Protein AF-A0A4R1GPQ9-F1 (afdb_monomer_lite)

Foldseek 3Di:
DDDPPPPPPPDDDPVNVVVVVLVVQVVCVVPPPDLADDDDPLVSVLVVLLVVCLVPVLPLSSLSSNLNSCLVVLPLLSNLQSLLSNLVNCLLPPLVVSVVSLVSCVVSYDPVSSVQSNVCNVPSPSVSSVVDDNPNNNCVVVPPDPPPDPD

Sequence (151 aa):
MTLPLTVQSSGVDASHQYQIVRQLELFRIQEDPHLIYRGQEHLIVLRYLQRRVAARPIQLRNHIRRVYLAIQSREVAHLTGALVDLMLILKGKGCYLVERMLDQSRPMLKPEHHQLMKKVCDTGQTDRLRAIPVGESVLSNGGMPSVARMQ

pLDDT: mean 84.83, std 16.96, range [33.72, 97.5]

Secondary structure (DSSP, 8-state):
-------------HHHHHHHHHHHHHHHHHH---SS--SS-HHHHHHHHHHHHHH-TT-HHHHHHHHHHHHHTT-HHHHHHHHHHHHHHHTT--HHHHHHHHHHHTTTS-HHHHHHHHHHHHH--GGGGGGS--TT-HHHHH---------

Radius of gyration: 1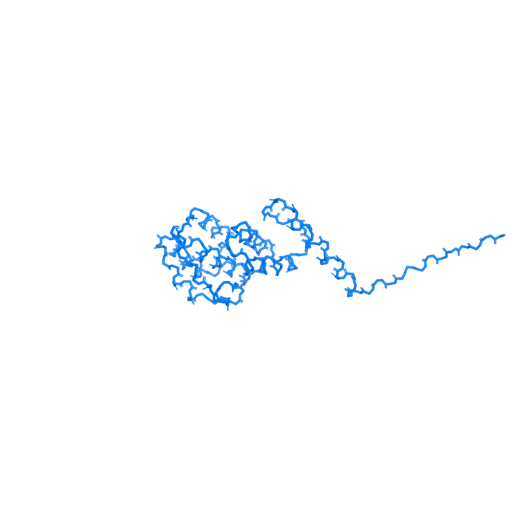9.9 Å; chains: 1; bounding box: 62×29×69 Å

Organism: NCBI:txid1476959

Structure (mmCIF, N/CA/C/O backbone):
data_AF-A0A4R1GPQ9-F1
#
_entry.id   AF-A0A4R1GPQ9-F1
#
loop_
_atom_site.group_PDB
_atom_site.id
_atom_site.type_symbol
_atom_site.label_atom_id
_atom_site.label_alt_id
_atom_site.label_comp_id
_atom_site.label_asym_id
_atom_site.label_entity_id
_atom_site.label_seq_id
_atom_site.pdbx_PDB_ins_code
_atom_site.Cartn_x
_atom_site.Cartn_y
_atom_site.Cartn_z
_atom_site.occupancy
_atom_site.B_iso_or_equiv
_atom_site.auth_seq_id
_atom_site.auth_comp_id
_atom_site.auth_asym_id
_atom_site.auth_atom_id
_atom_site.pdbx_PDB_model_num
ATOM 1 N N . MET A 1 1 ? 35.692 -15.154 -53.163 1.00 45.41 1 MET A N 1
ATOM 2 C CA . MET A 1 1 ? 36.184 -14.433 -51.972 1.00 45.41 1 MET A CA 1
ATOM 3 C C . MET A 1 1 ? 34.975 -13.761 -51.341 1.00 45.41 1 MET A C 1
ATOM 5 O O . MET A 1 1 ? 34.461 -12.797 -51.890 1.00 45.41 1 MET A O 1
ATOM 9 N N . THR A 1 2 ? 34.400 -14.391 -50.322 1.00 40.78 2 THR A N 1
ATOM 10 C CA . THR A 1 2 ? 33.112 -14.025 -49.718 1.00 40.78 2 THR A CA 1
ATOM 11 C C . THR A 1 2 ? 33.319 -12.884 -48.722 1.00 40.78 2 THR A C 1
ATOM 13 O O . THR A 1 2 ? 34.197 -12.964 -47.866 1.00 40.78 2 THR A O 1
ATOM 16 N N . LEU A 1 3 ? 32.538 -11.814 -48.882 1.00 43.66 3 LEU A N 1
ATOM 17 C CA . LEU A 1 3 ? 32.536 -10.608 -48.049 1.00 43.66 3 LEU A CA 1
ATOM 18 C C . LEU A 1 3 ? 32.261 -10.940 -46.572 1.00 43.66 3 LEU A C 1
ATOM 20 O O . LEU A 1 3 ? 31.348 -11.727 -46.304 1.00 43.66 3 LEU A O 1
ATOM 24 N N . PRO A 1 4 ? 32.943 -10.304 -45.604 1.00 44.38 4 PRO A N 1
ATOM 25 C CA . PRO A 1 4 ? 32.460 -10.306 -44.237 1.00 44.38 4 PRO A CA 1
ATOM 26 C C . PRO A 1 4 ? 31.271 -9.342 -44.146 1.00 44.38 4 PRO A C 1
ATOM 28 O O . PRO A 1 4 ? 31.401 -8.134 -44.342 1.00 44.38 4 PRO A O 1
ATOM 31 N N . LEU A 1 5 ? 30.092 -9.895 -43.861 1.00 40.94 5 LEU A N 1
ATOM 32 C CA . LEU A 1 5 ? 28.937 -9.136 -43.395 1.00 40.94 5 LEU A CA 1
ATOM 33 C C . LEU A 1 5 ? 29.279 -8.579 -42.013 1.00 40.94 5 LEU A C 1
ATOM 35 O O . LEU A 1 5 ? 29.149 -9.261 -40.997 1.00 40.94 5 LEU A O 1
ATOM 39 N 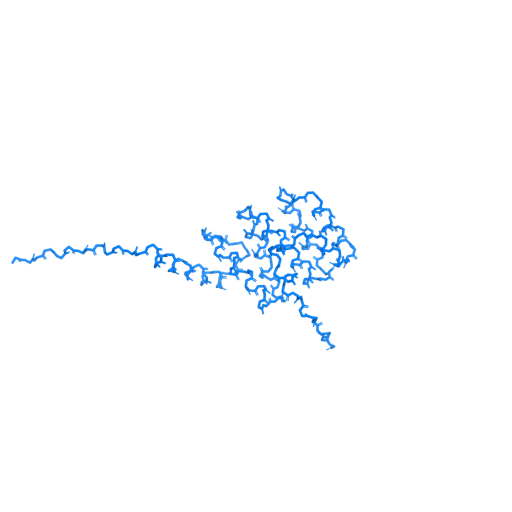N . THR A 1 6 ? 29.738 -7.334 -41.978 1.00 44.03 6 THR A N 1
ATOM 40 C CA . THR A 1 6 ? 29.775 -6.542 -40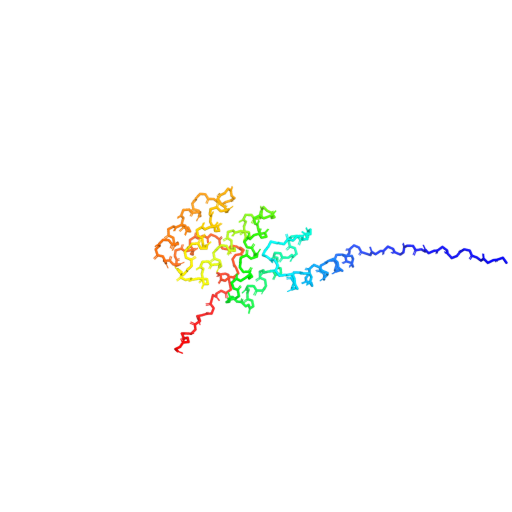.754 1.00 44.03 6 THR A CA 1
ATOM 41 C C . THR A 1 6 ? 28.329 -6.356 -40.310 1.00 44.03 6 THR A C 1
ATOM 43 O O . THR A 1 6 ? 27.597 -5.548 -40.881 1.00 44.03 6 THR A O 1
ATOM 46 N N . VAL A 1 7 ? 27.893 -7.136 -39.320 1.00 50.59 7 VAL A N 1
ATOM 47 C CA . VAL A 1 7 ? 26.638 -6.873 -38.615 1.00 50.59 7 VAL A CA 1
ATOM 48 C C . VAL A 1 7 ? 26.825 -5.532 -37.919 1.00 50.59 7 VAL A C 1
ATOM 50 O O . VAL A 1 7 ? 27.452 -5.439 -36.866 1.00 50.59 7 VAL A O 1
ATOM 53 N N . GLN A 1 8 ? 26.340 -4.471 -38.561 1.00 41.69 8 GLN A N 1
ATOM 54 C CA . GLN A 1 8 ? 26.177 -3.177 -37.927 1.00 41.69 8 GLN A CA 1
ATOM 55 C C . GLN A 1 8 ? 25.230 -3.398 -36.751 1.00 41.69 8 GLN A C 1
ATOM 57 O O . GLN A 1 8 ? 24.048 -3.683 -36.936 1.00 41.69 8 GLN A O 1
ATOM 62 N N . SER A 1 9 ? 25.771 -3.317 -35.538 1.00 48.66 9 SER A N 1
ATOM 63 C CA . SER A 1 9 ? 24.994 -3.212 -34.314 1.00 48.66 9 SER A CA 1
ATOM 64 C C . SER A 1 9 ? 24.197 -1.911 -34.390 1.00 48.66 9 SER A C 1
ATOM 66 O O . SER A 1 9 ? 24.675 -0.844 -34.003 1.00 48.66 9 SER A O 1
ATOM 68 N N . SER A 1 10 ? 23.007 -1.988 -34.979 1.00 55.59 10 SER A N 1
ATOM 69 C CA . SER A 1 10 ? 22.044 -0.902 -35.034 1.00 55.59 10 SER A CA 1
ATOM 70 C C . SER A 1 10 ? 21.731 -0.480 -33.604 1.00 55.59 10 SER A C 1
ATOM 72 O O . SER A 1 10 ? 21.214 -1.281 -32.822 1.00 55.59 10 SER A O 1
ATOM 74 N N . GLY A 1 11 ? 22.092 0.757 -33.264 1.00 56.47 11 GLY A N 1
ATOM 75 C CA . GLY A 1 11 ? 21.804 1.359 -31.972 1.00 56.47 11 GLY A CA 1
ATOM 76 C C . GLY A 1 11 ? 20.311 1.278 -31.689 1.00 56.47 11 GLY A C 1
ATOM 77 O O . GLY A 1 11 ? 19.505 1.924 -32.355 1.00 56.47 11 GLY A O 1
ATOM 78 N N . VAL A 1 12 ? 19.942 0.454 -30.713 1.00 58.38 12 VAL A N 1
ATOM 79 C CA . VAL A 1 12 ? 18.597 0.475 -30.154 1.00 58.38 12 VAL A CA 1
ATOM 80 C C . VAL A 1 12 ? 18.443 1.831 -29.471 1.00 58.38 12 VAL A C 1
ATOM 82 O O . VAL A 1 12 ? 19.176 2.136 -28.532 1.00 58.38 12 VAL A O 1
ATOM 85 N N . ASP A 1 13 ? 17.526 2.658 -29.976 1.00 80.12 13 ASP A N 1
ATOM 86 C CA . ASP A 1 13 ? 17.132 3.917 -29.340 1.00 80.12 13 ASP A CA 1
ATOM 87 C C . ASP A 1 13 ? 16.799 3.652 -27.860 1.00 80.12 13 ASP A C 1
ATOM 89 O O . ASP A 1 13 ? 16.067 2.711 -27.537 1.00 80.12 13 ASP A O 1
ATOM 93 N N . ALA A 1 14 ? 17.340 4.464 -26.949 1.00 79.94 14 ALA A N 1
ATOM 94 C CA . ALA A 1 14 ? 17.137 4.328 -25.507 1.00 79.94 14 ALA A CA 1
ATOM 95 C C . ALA A 1 14 ? 15.643 4.296 -25.134 1.00 79.94 14 ALA A C 1
ATOM 97 O O . ALA A 1 14 ? 15.249 3.586 -24.206 1.00 79.94 14 ALA A O 1
ATOM 98 N N . SER A 1 15 ? 14.801 5.003 -25.897 1.00 83.75 15 SER A N 1
ATOM 99 C CA . SER A 1 15 ? 13.343 4.954 -25.752 1.00 83.75 15 SER A CA 1
ATOM 100 C C . SER A 1 15 ? 12.780 3.564 -26.067 1.00 83.75 15 SER A C 1
ATOM 102 O O . SER A 1 15 ? 11.980 3.016 -25.304 1.00 83.75 15 SER A O 1
ATOM 104 N N . HIS A 1 16 ? 13.241 2.948 -27.155 1.00 86.88 16 HIS A N 1
ATOM 105 C CA . HIS A 1 16 ? 12.816 1.612 -27.559 1.00 86.88 16 HIS A CA 1
ATOM 106 C C . HIS A 1 16 ? 13.304 0.545 -26.568 1.00 86.88 16 HIS A C 1
ATOM 108 O O . HIS A 1 16 ? 12.526 -0.314 -26.148 1.00 86.88 16 HIS A O 1
ATOM 114 N N . GLN A 1 17 ? 14.549 0.660 -26.096 1.00 86.44 17 GLN A N 1
ATOM 115 C CA . GLN A 1 17 ? 15.087 -0.225 -25.062 1.00 86.44 17 GLN A CA 1
ATOM 116 C C . GLN A 1 17 ? 14.280 -0.126 -23.757 1.00 86.44 17 GLN A C 1
ATOM 118 O O . GLN A 1 17 ? 13.928 -1.149 -23.167 1.00 86.44 17 GLN A O 1
ATOM 123 N N . TYR A 1 18 ? 13.922 1.091 -23.330 1.00 86.12 18 TYR A N 1
ATOM 124 C CA . TYR A 1 18 ? 13.071 1.309 -22.158 1.00 86.12 18 TYR A CA 1
ATOM 125 C C . TYR A 1 18 ? 11.693 0.653 -22.314 1.00 86.12 18 TYR A C 1
ATOM 127 O O . TYR A 1 18 ? 11.191 0.031 -21.376 1.00 86.12 18 TYR A O 1
ATOM 135 N N . GLN A 1 19 ? 11.073 0.757 -23.494 1.00 88.50 19 GLN A N 1
ATOM 136 C CA . GLN A 1 19 ? 9.770 0.142 -23.760 1.00 88.50 19 GLN A CA 1
ATOM 137 C C . GLN A 1 19 ? 9.819 -1.385 -23.666 1.00 88.50 19 GLN A C 1
ATOM 139 O O . GLN A 1 19 ? 8.934 -1.973 -23.038 1.00 88.50 19 GLN A O 1
ATOM 144 N N . ILE A 1 20 ? 10.857 -2.011 -24.228 1.00 88.88 20 ILE A N 1
ATOM 145 C CA . ILE A 1 20 ? 11.063 -3.464 -24.162 1.00 88.88 20 ILE A CA 1
ATOM 146 C C . ILE A 1 20 ? 11.236 -3.905 -22.706 1.00 88.88 20 ILE A C 1
ATOM 148 O O . ILE A 1 20 ? 10.500 -4.771 -22.230 1.00 88.88 20 ILE A O 1
ATOM 152 N N . VAL A 1 21 ? 12.153 -3.267 -21.971 1.00 88.50 21 VAL A N 1
ATOM 153 C CA . VAL A 1 21 ? 12.405 -3.570 -20.553 1.00 88.50 21 VAL A CA 1
ATOM 154 C C . VAL A 1 21 ? 11.124 -3.419 -19.735 1.00 88.50 21 VAL A C 1
ATOM 156 O O . VAL A 1 21 ? 10.746 -4.321 -18.985 1.00 88.50 21 VAL A O 1
ATOM 159 N N . ARG A 1 22 ? 10.392 -2.319 -19.944 1.00 89.56 22 ARG A N 1
ATOM 160 C CA . ARG A 1 22 ? 9.100 -2.086 -19.302 1.00 89.56 22 ARG A CA 1
ATOM 161 C C . ARG A 1 22 ? 8.134 -3.235 -19.574 1.00 89.56 22 ARG A C 1
ATOM 163 O O . ARG A 1 22 ? 7.547 -3.746 -18.630 1.00 89.56 22 ARG A O 1
ATOM 170 N N . GLN A 1 23 ? 7.929 -3.628 -20.830 1.00 90.94 23 GLN A N 1
ATOM 171 C CA . GLN A 1 23 ? 6.991 -4.701 -21.177 1.00 90.94 23 GLN A CA 1
ATOM 172 C C . GLN A 1 23 ? 7.370 -6.030 -20.520 1.00 90.94 23 GLN A C 1
ATOM 174 O O . GLN A 1 23 ? 6.510 -6.660 -19.904 1.00 90.94 23 GLN A O 1
ATOM 179 N N . LEU A 1 24 ? 8.646 -6.419 -20.586 1.00 89.94 24 LEU A N 1
ATOM 180 C CA . LEU A 1 24 ? 9.139 -7.660 -19.986 1.00 89.94 24 LEU A CA 1
ATOM 181 C C . LEU A 1 24 ? 8.880 -7.710 -18.476 1.00 89.94 24 LEU A C 1
ATOM 183 O O . LEU A 1 24 ? 8.410 -8.724 -17.960 1.00 89.94 24 LEU A O 1
ATOM 187 N N . GLU A 1 25 ? 9.107 -6.606 -17.767 1.00 89.94 25 GLU A N 1
ATOM 188 C CA . GLU A 1 25 ? 8.868 -6.551 -16.323 1.00 89.94 25 GLU A CA 1
ATOM 189 C C . GLU A 1 25 ? 7.382 -6.579 -15.959 1.00 89.94 25 GLU A C 1
ATOM 191 O O . GLU A 1 25 ? 6.998 -7.179 -14.950 1.00 89.94 25 GLU A O 1
ATOM 196 N N . LEU A 1 26 ? 6.521 -6.009 -16.808 1.00 90.19 26 LEU A N 1
ATOM 197 C CA . LEU A 1 26 ? 5.071 -6.112 -16.641 1.00 90.19 26 LEU A CA 1
ATOM 198 C C . LEU A 1 26 ? 4.560 -7.545 -16.830 1.00 90.19 26 LEU A C 1
ATOM 200 O O . LEU A 1 26 ? 3.688 -7.968 -16.069 1.00 90.19 26 LEU A O 1
ATOM 204 N N . PHE A 1 27 ? 5.099 -8.295 -17.792 1.00 88.94 27 PHE A N 1
ATOM 205 C CA . PHE A 1 27 ? 4.768 -9.713 -17.950 1.00 88.94 27 PHE A CA 1
ATOM 206 C C . PHE A 1 27 ? 5.271 -10.532 -16.761 1.00 88.94 27 PHE A C 1
ATOM 208 O O . PHE A 1 27 ? 4.496 -11.257 -16.134 1.00 88.94 27 PHE A O 1
ATOM 215 N N . ARG A 1 28 ? 6.531 -10.323 -16.359 1.00 87.94 28 ARG A N 1
ATOM 216 C CA . ARG A 1 28 ? 7.133 -11.014 -15.213 1.00 87.94 28 ARG A CA 1
ATOM 217 C C . ARG A 1 28 ? 6.287 -10.857 -13.953 1.00 87.94 28 ARG A C 1
ATOM 219 O O . ARG A 1 28 ? 5.974 -11.849 -13.305 1.00 87.94 28 ARG A O 1
ATOM 226 N N . ILE A 1 29 ? 5.882 -9.635 -13.593 1.00 90.06 29 ILE A N 1
ATOM 227 C CA . ILE A 1 29 ? 5.098 -9.418 -12.366 1.00 90.06 29 ILE A CA 1
ATOM 228 C C . ILE A 1 29 ? 3.678 -10.003 -12.455 1.00 90.06 29 ILE A C 1
ATOM 230 O O . ILE A 1 29 ? 3.099 -10.364 -11.425 1.00 90.06 29 ILE A O 1
ATOM 234 N N . GLN A 1 30 ? 3.092 -10.090 -13.653 1.00 87.50 30 GLN A N 1
ATOM 235 C CA . GLN A 1 30 ? 1.769 -10.689 -13.845 1.00 87.50 30 GLN A CA 1
ATOM 236 C C . GLN A 1 30 ? 1.770 -12.180 -13.520 1.00 87.50 30 GLN A C 1
ATOM 238 O O . GLN A 1 30 ? 0.869 -12.640 -12.818 1.00 87.50 30 GLN A O 1
ATOM 243 N N . GLU A 1 31 ? 2.787 -12.894 -13.990 1.00 86.88 31 GLU A N 1
ATOM 244 C CA . GLU A 1 31 ? 2.902 -14.346 -13.840 1.00 86.88 31 GLU A CA 1
ATOM 245 C C . GLU A 1 31 ? 3.584 -14.757 -12.535 1.00 86.88 31 GLU A C 1
ATOM 247 O O . GLU A 1 31 ? 3.286 -15.816 -11.986 1.00 86.88 31 GLU A O 1
ATOM 252 N N . ASP A 1 32 ? 4.469 -13.914 -11.999 1.00 87.69 32 ASP A N 1
ATOM 253 C CA . ASP A 1 32 ? 5.225 -14.217 -10.789 1.00 87.69 32 ASP A CA 1
ATOM 254 C C . ASP A 1 32 ? 4.268 -14.504 -9.620 1.00 87.69 32 ASP A C 1
ATOM 256 O O . ASP A 1 32 ? 3.478 -13.615 -9.291 1.00 87.69 32 ASP A O 1
ATOM 260 N N . PRO A 1 33 ? 4.317 -15.688 -8.974 1.00 87.56 33 PRO A N 1
ATOM 261 C CA . PRO A 1 33 ? 3.469 -16.047 -7.837 1.00 87.56 33 PRO A CA 1
ATOM 262 C C . PRO A 1 33 ? 3.938 -15.422 -6.512 1.00 87.56 33 PRO A C 1
ATOM 264 O O . PRO A 1 33 ? 3.169 -15.362 -5.549 1.00 87.56 33 PRO A O 1
ATOM 267 N N . HIS A 1 34 ? 5.160 -14.892 -6.446 1.00 91.62 34 HIS A N 1
ATOM 268 C CA . HIS A 1 34 ? 5.746 -14.395 -5.206 1.00 91.62 34 HIS A CA 1
ATOM 269 C C . HIS A 1 34 ? 5.173 -13.031 -4.792 1.00 91.62 34 HIS A C 1
ATOM 271 O O . HIS A 1 34 ? 4.673 -12.245 -5.603 1.00 91.62 34 HIS A O 1
ATOM 277 N N . LEU A 1 35 ? 5.223 -12.748 -3.487 1.00 90.44 35 LEU A N 1
ATOM 278 C CA . LEU A 1 35 ? 4.850 -11.441 -2.934 1.00 90.44 35 LEU A CA 1
ATOM 279 C C . LEU A 1 35 ? 5.978 -10.411 -3.052 1.00 90.44 35 LEU A C 1
ATOM 281 O O . LEU A 1 35 ? 5.706 -9.220 -3.176 1.00 90.44 35 LEU A O 1
ATOM 285 N N . ILE A 1 36 ? 7.225 -10.872 -3.010 1.00 92.19 36 ILE A N 1
ATOM 286 C CA . ILE A 1 36 ? 8.415 -10.026 -3.074 1.00 92.19 36 ILE A CA 1
ATOM 287 C C . ILE A 1 36 ? 8.917 -10.046 -4.511 1.00 92.19 36 ILE A C 1
ATOM 289 O O . ILE A 1 36 ? 9.236 -11.109 -5.045 1.00 92.19 36 ILE A O 1
ATOM 293 N N . TYR A 1 37 ? 8.965 -8.871 -5.126 1.00 91.88 37 TYR A N 1
ATOM 294 C CA . TYR A 1 37 ? 9.452 -8.707 -6.486 1.00 91.88 37 TYR A CA 1
ATOM 295 C C . TYR A 1 37 ? 10.977 -8.859 -6.536 1.00 91.88 37 TYR A C 1
ATOM 297 O O . TYR A 1 37 ? 11.699 -8.300 -5.716 1.00 91.88 37 TYR A O 1
ATOM 305 N N . ARG A 1 38 ? 11.465 -9.622 -7.516 1.00 89.00 38 ARG A N 1
ATOM 306 C CA . ARG A 1 38 ? 12.890 -9.972 -7.661 1.00 89.00 38 ARG A CA 1
ATOM 307 C C . ARG A 1 38 ? 13.552 -9.375 -8.909 1.00 89.00 38 ARG A C 1
ATOM 309 O O . ARG A 1 38 ? 14.686 -9.729 -9.214 1.00 89.00 38 ARG A O 1
ATOM 316 N N . GLY A 1 39 ? 12.836 -8.543 -9.666 1.00 88.25 39 GLY A N 1
ATOM 317 C CA . GLY A 1 39 ? 13.406 -7.825 -10.808 1.00 88.25 39 GLY A CA 1
ATOM 318 C C . GLY A 1 39 ? 14.041 -6.499 -10.387 1.00 88.25 39 GLY A C 1
ATOM 319 O O . GLY A 1 39 ? 14.009 -6.135 -9.215 1.00 88.25 39 GLY A O 1
ATOM 320 N N . GLN A 1 40 ? 14.626 -5.790 -11.351 1.00 87.94 40 GLN A N 1
ATOM 321 C CA . GLN A 1 40 ? 15.414 -4.576 -11.098 1.00 87.94 40 GLN A CA 1
ATOM 322 C C . GLN A 1 40 ? 14.595 -3.285 -11.252 1.00 87.94 40 GLN A C 1
ATOM 324 O O . GLN A 1 40 ? 14.907 -2.260 -10.652 1.00 87.94 40 GLN A O 1
ATOM 329 N N . GLU A 1 41 ? 13.498 -3.330 -12.008 1.00 91.62 41 GLU A N 1
ATOM 330 C CA . GLU A 1 41 ? 12.751 -2.135 -12.412 1.00 91.62 41 GLU A CA 1
ATOM 331 C C . GLU A 1 41 ? 11.648 -1.775 -11.415 1.00 91.62 41 GLU A C 1
ATOM 333 O O . GLU A 1 41 ? 10.451 -1.753 -11.728 1.00 91.62 41 GLU A O 1
ATOM 338 N N . HIS A 1 42 ? 12.040 -1.501 -10.170 1.00 91.81 42 HIS A N 1
ATOM 339 C CA . HIS A 1 42 ? 11.078 -1.367 -9.083 1.00 91.81 42 HIS A CA 1
ATOM 340 C C . HIS A 1 42 ? 10.029 -0.267 -9.321 1.00 91.81 42 HIS A C 1
ATOM 342 O O . HIS A 1 42 ? 8.844 -0.494 -9.088 1.00 91.81 42 HIS A O 1
ATOM 348 N N . LEU A 1 43 ? 10.422 0.910 -9.827 1.00 89.19 43 LEU A N 1
ATOM 349 C CA . LEU A 1 43 ? 9.496 2.030 -10.050 1.00 89.19 43 LEU A CA 1
ATOM 350 C C . LEU A 1 43 ? 8.466 1.738 -11.149 1.00 89.19 43 LEU A C 1
ATOM 352 O O . LEU A 1 43 ? 7.298 2.120 -11.024 1.00 89.19 43 LEU A O 1
ATOM 356 N N . ILE A 1 44 ? 8.871 1.036 -12.212 1.00 91.62 44 ILE A N 1
ATOM 357 C CA . ILE A 1 44 ? 7.960 0.602 -13.279 1.00 91.62 44 ILE A CA 1
ATOM 358 C C . ILE A 1 44 ? 6.887 -0.310 -12.685 1.00 91.62 44 ILE A C 1
ATOM 360 O O . ILE A 1 44 ? 5.686 -0.098 -12.894 1.00 91.62 44 ILE A O 1
ATOM 364 N N . VAL A 1 45 ? 7.321 -1.292 -11.895 1.00 94.56 45 VAL A N 1
ATOM 365 C CA . VAL A 1 45 ? 6.433 -2.276 -11.278 1.00 94.56 45 VAL A CA 1
ATOM 366 C C . VAL A 1 45 ? 5.564 -1.648 -10.186 1.00 94.56 45 VAL A C 1
ATOM 368 O O . VAL A 1 45 ? 4.383 -1.978 -10.081 1.00 94.56 45 VAL A O 1
ATOM 371 N N . LEU A 1 46 ? 6.075 -0.675 -9.434 1.00 93.31 46 LEU A N 1
ATOM 372 C CA . LEU A 1 46 ? 5.326 0.044 -8.405 1.00 93.31 46 LEU A CA 1
ATOM 373 C C . LEU A 1 46 ? 4.161 0.832 -9.013 1.00 93.31 46 LEU A C 1
ATOM 375 O O . LEU A 1 46 ? 3.016 0.688 -8.573 1.00 93.31 46 LEU A O 1
ATOM 379 N N . ARG A 1 47 ? 4.420 1.567 -10.102 1.00 91.44 47 ARG A N 1
ATOM 380 C CA . ARG A 1 47 ? 3.382 2.272 -10.873 1.00 91.44 47 ARG A CA 1
ATOM 381 C C . ARG A 1 47 ? 2.399 1.315 -11.536 1.00 91.44 47 ARG A C 1
ATOM 383 O O . ARG A 1 47 ? 1.231 1.652 -11.741 1.00 91.44 47 ARG A O 1
ATOM 390 N N . TYR A 1 48 ? 2.843 0.126 -11.926 1.00 93.56 48 TYR A N 1
ATOM 391 C CA . TYR A 1 48 ? 1.942 -0.906 -12.422 1.00 93.56 48 TYR A CA 1
ATOM 392 C C . TYR A 1 48 ? 1.018 -1.430 -11.318 1.00 93.56 48 TYR A C 1
ATOM 394 O O . TYR A 1 48 ? -0.198 -1.474 -11.512 1.00 93.56 48 TYR A O 1
ATOM 402 N N . LEU A 1 49 ? 1.557 -1.754 -10.140 1.00 94.69 49 LEU A N 1
ATOM 403 C CA . LEU A 1 49 ? 0.770 -2.218 -8.998 1.00 94.69 49 LEU A CA 1
ATOM 404 C C . LEU A 1 49 ? -0.219 -1.155 -8.511 1.00 94.69 49 LEU A C 1
ATOM 406 O O . LEU A 1 49 ? -1.341 -1.507 -8.159 1.00 94.69 49 LEU A O 1
ATOM 410 N N . GLN A 1 50 ? 0.130 0.134 -8.573 1.00 93.56 50 GLN A N 1
ATOM 411 C CA . GLN A 1 50 ? -0.817 1.234 -8.349 1.00 93.56 50 GLN A CA 1
ATOM 412 C C . GLN A 1 50 ? -2.028 1.147 -9.283 1.00 93.56 50 GLN A C 1
ATOM 414 O O . GLN A 1 50 ? -3.166 1.129 -8.817 1.00 93.56 50 GLN A O 1
ATOM 419 N N . ARG A 1 51 ? -1.801 1.001 -10.596 1.00 92.25 51 ARG A N 1
ATOM 420 C CA . ARG A 1 51 ? -2.890 0.838 -11.578 1.00 92.25 51 ARG A CA 1
ATOM 421 C C . ARG A 1 51 ? -3.703 -0.432 -11.330 1.00 92.25 51 ARG A C 1
ATOM 423 O O . ARG A 1 51 ? -4.918 -0.428 -11.499 1.00 92.25 51 ARG A O 1
ATOM 430 N N . ARG A 1 52 ? -3.057 -1.521 -10.902 1.00 93.62 52 ARG A N 1
ATOM 431 C CA . ARG A 1 52 ? -3.739 -2.776 -10.546 1.00 93.62 52 ARG A CA 1
ATOM 432 C C . ARG A 1 52 ? -4.621 -2.632 -9.312 1.00 93.62 52 ARG A C 1
ATOM 434 O O . ARG A 1 52 ? -5.723 -3.171 -9.320 1.00 93.62 52 ARG A O 1
ATOM 441 N N . VAL A 1 53 ? -4.158 -1.913 -8.292 1.00 94.56 53 VAL A N 1
ATOM 442 C CA . VAL A 1 53 ? -4.955 -1.574 -7.106 1.00 94.56 53 VAL A CA 1
ATOM 443 C C . VAL A 1 53 ? -6.135 -0.683 -7.490 1.00 94.56 53 VAL A C 1
ATOM 445 O O . VAL A 1 53 ? -7.248 -0.987 -7.080 1.00 94.56 53 VAL A O 1
ATOM 448 N N . ALA A 1 54 ? -5.923 0.334 -8.335 1.00 92.06 54 ALA A N 1
ATOM 449 C CA . ALA A 1 54 ? -6.999 1.196 -8.836 1.00 92.06 54 ALA A CA 1
ATOM 450 C C . ALA A 1 54 ? -8.094 0.381 -9.538 1.00 92.06 54 ALA A C 1
ATOM 452 O O . ALA A 1 54 ? -9.275 0.514 -9.243 1.00 92.06 54 ALA A O 1
ATOM 453 N N . ALA A 1 55 ? -7.684 -0.490 -10.465 1.00 91.56 55 ALA A N 1
ATOM 454 C CA . ALA A 1 55 ? -8.603 -1.251 -11.300 1.00 91.56 55 ALA A CA 1
ATOM 455 C C . ALA A 1 55 ? -9.279 -2.415 -10.557 1.00 91.56 55 ALA A C 1
ATOM 457 O O . ALA A 1 55 ? -10.385 -2.813 -10.910 1.00 91.56 55 ALA A O 1
ATOM 458 N N . ARG A 1 56 ? -8.599 -3.022 -9.575 1.00 92.00 56 ARG A N 1
ATOM 459 C CA . ARG A 1 56 ? -9.079 -4.201 -8.835 1.00 92.00 56 ARG A CA 1
ATOM 460 C C . ARG A 1 56 ? -8.742 -4.087 -7.342 1.00 92.00 56 ARG A C 1
ATOM 462 O O . ARG A 1 56 ? -7.896 -4.841 -6.850 1.00 92.00 56 ARG A O 1
ATOM 469 N N . PRO A 1 57 ? -9.418 -3.192 -6.600 1.00 92.25 57 PRO A N 1
ATOM 470 C CA . PRO A 1 57 ? -9.067 -2.866 -5.217 1.00 92.25 57 PRO A CA 1
ATOM 471 C C . PRO A 1 57 ? -9.227 -4.038 -4.245 1.00 92.25 57 PRO A C 1
ATOM 473 O O . PRO A 1 57 ? -8.500 -4.105 -3.265 1.00 92.25 57 PRO A O 1
ATOM 476 N N . ILE A 1 58 ? -10.110 -5.000 -4.524 1.00 92.31 58 ILE A N 1
ATOM 477 C CA . ILE A 1 58 ? -10.338 -6.182 -3.669 1.00 92.31 58 ILE A CA 1
ATOM 478 C C . ILE A 1 58 ? -9.178 -7.196 -3.726 1.00 92.31 58 ILE A C 1
ATOM 480 O O . ILE A 1 58 ? -9.057 -8.054 -2.853 1.00 92.31 58 ILE A O 1
ATOM 484 N N . GLN A 1 59 ? -8.279 -7.107 -4.715 1.00 93.94 59 GLN A N 1
ATOM 485 C CA . GLN A 1 59 ? -7.148 -8.032 -4.826 1.00 93.94 59 GLN A CA 1
ATOM 486 C C . GLN A 1 59 ? -6.069 -7.724 -3.776 1.00 93.94 59 GLN A C 1
ATOM 488 O O . GLN A 1 59 ? -5.082 -7.047 -4.066 1.00 93.94 59 GLN A O 1
ATOM 493 N N . LEU A 1 60 ? -6.225 -8.288 -2.572 1.00 94.38 60 LEU A N 1
ATOM 494 C CA . LEU A 1 60 ? -5.315 -8.121 -1.429 1.00 94.38 60 LEU A CA 1
ATOM 495 C C . LEU A 1 60 ? -3.843 -8.357 -1.793 1.00 94.38 60 LEU A C 1
ATOM 497 O O . LEU A 1 60 ? -2.957 -7.617 -1.369 1.00 94.38 60 LEU A O 1
ATOM 501 N N . ARG A 1 61 ? -3.585 -9.348 -2.649 1.00 95.06 61 ARG A N 1
ATOM 502 C CA . ARG A 1 61 ? -2.243 -9.667 -3.141 1.00 95.06 61 ARG A CA 1
ATOM 503 C C . ARG A 1 61 ? -1.543 -8.465 -3.787 1.00 95.06 61 ARG A C 1
ATOM 505 O O . ARG A 1 61 ? -0.348 -8.288 -3.572 1.00 95.06 61 ARG A O 1
ATOM 512 N N . ASN A 1 62 ? -2.261 -7.624 -4.535 1.00 95.56 62 ASN A N 1
ATOM 513 C CA . ASN A 1 62 ? -1.667 -6.444 -5.173 1.00 95.56 62 ASN A CA 1
ATOM 514 C C . ASN A 1 62 ? -1.257 -5.392 -4.139 1.00 95.56 62 ASN A C 1
ATOM 516 O O . ASN A 1 62 ? -0.203 -4.782 -4.293 1.00 95.56 62 ASN A O 1
ATOM 520 N N . HIS A 1 63 ? -2.043 -5.217 -3.072 1.00 96.75 63 HIS A N 1
ATOM 521 C CA . HIS A 1 63 ? -1.709 -4.310 -1.970 1.00 96.75 63 HIS A CA 1
ATOM 522 C C . HIS A 1 63 ? -0.453 -4.763 -1.233 1.00 96.75 63 HIS A C 1
ATOM 524 O O . HIS A 1 63 ? 0.476 -3.980 -1.071 1.00 96.75 63 HIS A O 1
ATOM 530 N N . ILE A 1 64 ? -0.383 -6.047 -0.868 1.00 96.62 64 ILE A N 1
ATOM 531 C CA . ILE A 1 64 ? 0.774 -6.608 -0.157 1.00 96.62 64 ILE A CA 1
ATOM 532 C C . ILE A 1 64 ? 2.041 -6.515 -1.018 1.00 96.62 64 ILE A C 1
ATOM 534 O O . ILE A 1 64 ? 3.074 -6.046 -0.543 1.00 96.62 64 ILE A O 1
ATOM 538 N N . ARG A 1 65 ? 1.964 -6.897 -2.303 1.00 96.81 65 ARG A N 1
ATOM 539 C CA . ARG A 1 65 ? 3.089 -6.753 -3.246 1.00 96.81 65 ARG A CA 1
ATOM 540 C C . ARG A 1 65 ? 3.563 -5.309 -3.339 1.00 96.81 65 ARG A C 1
ATOM 542 O O . ARG A 1 65 ? 4.760 -5.055 -3.390 1.00 96.81 65 ARG A O 1
ATOM 549 N N . ARG A 1 66 ? 2.627 -4.360 -3.346 1.00 96.56 66 ARG A N 1
ATOM 550 C CA . ARG A 1 66 ? 2.940 -2.937 -3.443 1.00 96.56 66 ARG A CA 1
ATOM 551 C C . ARG A 1 66 ? 3.626 -2.405 -2.185 1.00 96.56 66 ARG A C 1
ATOM 553 O O . ARG A 1 66 ? 4.575 -1.642 -2.323 1.00 96.56 66 ARG A O 1
ATOM 560 N N . VAL A 1 67 ? 3.194 -2.828 -0.993 1.00 97.50 67 VAL A N 1
ATOM 561 C CA . VAL A 1 67 ? 3.876 -2.504 0.273 1.00 97.50 67 VAL A CA 1
ATOM 562 C C . VAL A 1 67 ? 5.307 -3.040 0.249 1.00 97.50 67 VAL A C 1
ATOM 564 O O . VAL A 1 67 ? 6.244 -2.266 0.426 1.00 97.50 67 VAL A O 1
ATOM 567 N N . TYR A 1 68 ? 5.495 -4.328 -0.057 1.00 96.88 68 TYR A N 1
ATOM 568 C CA . TYR A 1 68 ? 6.833 -4.923 -0.117 1.00 96.88 68 TYR A CA 1
ATOM 569 C C . TYR A 1 68 ? 7.741 -4.243 -1.136 1.00 96.88 68 TYR A C 1
ATOM 571 O O . TYR A 1 68 ? 8.895 -3.949 -0.831 1.00 96.88 68 TYR A O 1
ATOM 579 N N . LEU A 1 69 ? 7.217 -3.948 -2.324 1.00 96.12 69 LEU A N 1
ATOM 580 C CA . LEU A 1 69 ? 7.990 -3.270 -3.352 1.00 96.12 69 LEU A CA 1
ATOM 581 C C . LEU A 1 69 ? 8.374 -1.847 -2.936 1.00 96.12 69 LEU A C 1
ATOM 583 O O . LEU A 1 69 ? 9.504 -1.434 -3.178 1.00 96.12 69 LEU A O 1
ATOM 587 N N . ALA A 1 70 ? 7.480 -1.106 -2.278 1.00 96.19 70 ALA A N 1
ATOM 588 C CA . ALA A 1 70 ? 7.793 0.230 -1.778 1.00 96.19 70 ALA A CA 1
ATOM 589 C C . ALA A 1 70 ? 8.875 0.201 -0.683 1.00 96.19 70 ALA A C 1
ATOM 591 O O . ALA A 1 70 ? 9.774 1.040 -0.706 1.00 96.19 70 ALA A O 1
ATOM 592 N N . ILE A 1 71 ? 8.842 -0.797 0.213 1.00 95.69 71 ILE A N 1
ATOM 593 C CA . ILE A 1 71 ? 9.908 -1.038 1.203 1.00 95.69 71 ILE A CA 1
ATOM 594 C C . ILE A 1 71 ? 11.237 -1.318 0.489 1.00 95.69 71 ILE A C 1
ATOM 596 O O . ILE A 1 71 ? 12.233 -0.645 0.746 1.00 95.69 71 ILE A O 1
ATOM 600 N N . GLN A 1 72 ? 11.249 -2.269 -0.450 1.00 94.25 72 GLN A N 1
ATOM 601 C CA . GLN A 1 72 ? 12.447 -2.661 -1.202 1.00 94.25 72 GLN A CA 1
ATOM 602 C C . GLN A 1 72 ? 13.047 -1.497 -2.002 1.00 94.25 72 GLN A C 1
ATOM 604 O O . GLN A 1 72 ? 14.265 -1.383 -2.113 1.00 94.25 72 GLN A O 1
ATOM 609 N N . SER A 1 73 ? 12.198 -0.610 -2.517 1.00 93.38 73 SER A N 1
ATOM 610 C CA . SER A 1 73 ? 12.612 0.564 -3.297 1.00 93.38 73 SER A CA 1
ATOM 611 C C . SER A 1 73 ? 13.000 1.764 -2.438 1.00 93.38 73 SER A C 1
ATOM 613 O O . SER A 1 73 ? 13.445 2.766 -2.981 1.00 93.38 73 SER A O 1
ATOM 615 N N . ARG A 1 74 ? 12.817 1.692 -1.113 1.00 93.62 74 ARG A N 1
ATOM 616 C CA . ARG A 1 74 ? 12.977 2.820 -0.179 1.00 93.62 74 ARG A CA 1
ATOM 617 C C . ARG A 1 74 ? 12.094 4.037 -0.508 1.00 93.62 74 ARG A C 1
ATOM 619 O O . ARG A 1 74 ? 12.394 5.160 -0.116 1.00 93.62 74 ARG A O 1
ATOM 626 N N . GLU A 1 75 ? 10.961 3.803 -1.164 1.00 93.88 75 GLU A N 1
ATOM 627 C CA . GLU A 1 75 ? 10.049 4.845 -1.639 1.00 93.88 75 GLU A CA 1
ATOM 628 C C . GLU A 1 75 ? 9.005 5.199 -0.569 1.00 93.88 75 GLU A C 1
ATOM 630 O O . GLU A 1 75 ? 7.907 4.637 -0.523 1.00 93.88 75 GLU A O 1
ATOM 635 N N . VAL A 1 76 ? 9.342 6.138 0.321 1.00 93.75 76 VAL A N 1
ATOM 636 C CA . VAL A 1 76 ? 8.537 6.474 1.516 1.00 93.75 76 VAL A CA 1
ATOM 637 C C . VAL A 1 76 ? 7.123 6.954 1.171 1.00 93.75 76 VAL A C 1
ATOM 639 O O . VAL A 1 76 ? 6.153 6.562 1.831 1.00 93.75 76 VAL A O 1
ATOM 642 N N . ALA A 1 77 ? 6.979 7.783 0.132 1.00 92.25 77 ALA A N 1
ATOM 643 C CA . ALA A 1 77 ? 5.674 8.285 -0.297 1.00 92.25 77 ALA A CA 1
ATOM 644 C C . ALA A 1 77 ? 4.783 7.137 -0.797 1.00 92.25 77 ALA A C 1
ATOM 646 O O . ALA A 1 77 ? 3.648 6.977 -0.339 1.00 92.25 77 ALA A O 1
ATOM 647 N N . HIS A 1 78 ? 5.330 6.274 -1.657 1.00 94.19 78 HIS A N 1
ATOM 648 C CA . HIS A 1 78 ? 4.621 5.106 -2.169 1.00 94.19 78 HIS A CA 1
ATOM 649 C C . HIS A 1 78 ? 4.276 4.097 -1.071 1.00 94.19 78 HIS A C 1
ATOM 651 O O . HIS A 1 78 ? 3.188 3.520 -1.117 1.00 94.19 78 HIS A O 1
ATOM 657 N N . LEU A 1 79 ? 5.160 3.909 -0.087 1.00 96.31 79 LEU A N 1
ATOM 658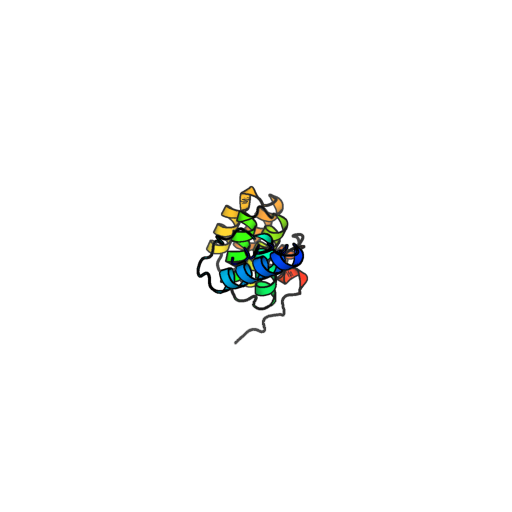 C CA . LEU A 1 79 ? 4.923 3.042 1.066 1.00 96.31 79 LEU A CA 1
ATOM 659 C C . LEU A 1 79 ? 3.750 3.549 1.902 1.00 96.31 79 LEU A C 1
ATOM 661 O O . LEU A 1 79 ? 2.816 2.798 2.179 1.00 96.31 79 LEU A O 1
ATOM 665 N N . THR A 1 80 ? 3.768 4.840 2.242 1.00 95.81 80 THR A N 1
ATOM 666 C CA . THR A 1 80 ? 2.692 5.481 3.008 1.00 95.81 80 THR A CA 1
ATOM 667 C C . THR A 1 80 ? 1.355 5.319 2.283 1.00 95.81 80 THR A C 1
ATOM 669 O O . THR A 1 80 ? 0.382 4.860 2.878 1.00 95.81 80 THR A O 1
ATOM 672 N N . GLY A 1 81 ? 1.317 5.604 0.976 1.00 94.75 81 GLY A N 1
ATOM 673 C CA . GLY A 1 81 ? 0.109 5.444 0.168 1.00 94.75 81 GLY A CA 1
ATOM 674 C C . GLY A 1 81 ? -0.380 3.994 0.065 1.00 94.75 81 GLY A C 1
ATOM 675 O O . GLY A 1 81 ? -1.580 3.744 0.152 1.00 94.75 81 GLY A O 1
ATOM 676 N N . ALA A 1 82 ? 0.533 3.028 -0.077 1.00 96.38 82 ALA A N 1
ATOM 677 C CA . ALA A 1 82 ? 0.191 1.608 -0.160 1.00 96.38 82 ALA A CA 1
ATOM 678 C C . ALA A 1 82 ? -0.393 1.062 1.154 1.00 96.38 82 ALA A C 1
ATOM 680 O O . ALA A 1 82 ? -1.329 0.265 1.117 1.00 96.38 82 ALA A O 1
ATOM 681 N N . LEU A 1 83 ? 0.123 1.506 2.304 1.00 97.00 83 LEU A N 1
ATOM 682 C CA . LEU A 1 83 ? -0.414 1.135 3.616 1.00 97.00 83 LEU A CA 1
ATOM 683 C C . LEU A 1 83 ? -1.807 1.726 3.843 1.00 97.00 83 LEU A C 1
ATOM 685 O O . LEU A 1 83 ? -2.696 1.010 4.300 1.00 97.00 83 LEU A O 1
ATOM 689 N N . VAL A 1 84 ? -2.028 2.991 3.464 1.00 95.62 84 VAL A N 1
ATOM 690 C CA . VAL A 1 84 ? -3.368 3.600 3.512 1.00 95.62 84 VAL A CA 1
ATOM 691 C C . VAL A 1 84 ? -4.351 2.800 2.654 1.00 95.62 84 VAL A C 1
ATOM 693 O O . VAL A 1 84 ? -5.405 2.409 3.150 1.00 95.62 84 VAL A O 1
ATOM 696 N N . ASP A 1 85 ? -3.993 2.484 1.405 1.00 95.31 85 ASP A N 1
ATOM 697 C CA . ASP A 1 85 ? -4.852 1.702 0.505 1.00 95.31 85 ASP A CA 1
ATOM 698 C C . ASP A 1 85 ? -5.183 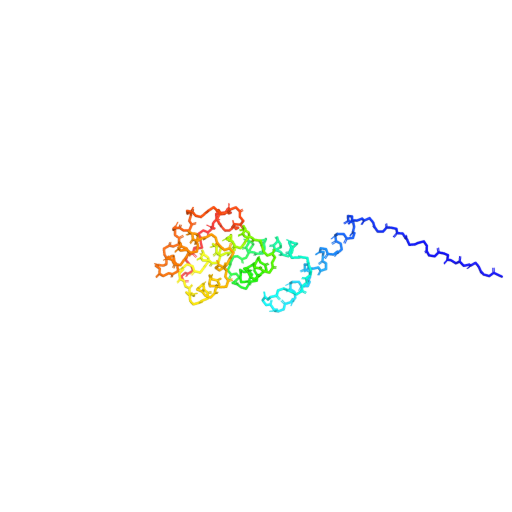0.311 1.078 1.00 95.31 85 ASP A C 1
ATOM 700 O O . ASP A 1 85 ? -6.340 -0.116 1.035 1.00 95.31 85 ASP A O 1
ATOM 704 N N . LEU A 1 86 ? -4.193 -0.370 1.669 1.00 96.06 86 LEU A N 1
ATOM 705 C CA . LEU A 1 86 ? -4.373 -1.667 2.326 1.00 96.06 86 LEU A CA 1
ATOM 706 C C . LEU A 1 86 ? -5.356 -1.577 3.503 1.00 96.06 86 LEU A C 1
ATOM 708 O O . LEU A 1 86 ? -6.258 -2.403 3.638 1.00 96.06 86 LEU A O 1
ATOM 712 N N . MET A 1 87 ? -5.205 -0.572 4.361 1.00 95.12 87 MET A N 1
ATOM 713 C CA . MET A 1 87 ? -6.071 -0.403 5.527 1.00 95.12 87 MET A CA 1
ATOM 714 C C . MET A 1 87 ? -7.500 -0.010 5.128 1.00 95.12 87 MET A C 1
ATOM 716 O O . MET A 1 87 ? -8.462 -0.491 5.733 1.00 95.12 87 MET A O 1
ATOM 720 N N . LEU A 1 88 ? -7.653 0.800 4.075 1.00 92.69 88 LEU A N 1
ATOM 721 C CA . LEU A 1 88 ? -8.956 1.173 3.521 1.00 92.69 88 LEU A CA 1
ATOM 722 C C . LEU A 1 88 ? -9.709 -0.025 2.939 1.00 92.69 88 LEU A C 1
ATOM 724 O O . LEU A 1 88 ? -10.920 -0.125 3.138 1.00 92.69 88 LEU A O 1
ATOM 728 N N . ILE A 1 89 ? -9.028 -0.939 2.236 1.00 93.81 89 ILE A N 1
ATOM 729 C CA . ILE A 1 89 ? -9.702 -2.129 1.696 1.00 93.81 89 ILE A CA 1
ATOM 730 C C . ILE A 1 89 ? -10.051 -3.136 2.794 1.00 93.81 89 ILE A C 1
ATOM 732 O O . ILE A 1 89 ? -11.112 -3.758 2.744 1.00 93.81 89 ILE A O 1
ATOM 736 N N . LEU A 1 90 ? -9.187 -3.276 3.801 1.00 92.50 90 LEU A N 1
ATOM 737 C CA . LEU A 1 90 ? -9.404 -4.208 4.900 1.00 92.50 90 LEU A CA 1
ATOM 738 C C . LEU A 1 90 ? -10.501 -3.747 5.868 1.00 92.50 90 LEU A C 1
ATOM 740 O O . LEU A 1 90 ? -11.141 -4.596 6.488 1.00 92.50 90 LEU A O 1
ATOM 744 N N . LYS A 1 91 ? -10.761 -2.436 5.980 1.00 88.88 91 LYS A N 1
ATOM 745 C CA . LYS A 1 91 ? -11.835 -1.863 6.819 1.00 88.88 91 LYS A CA 1
ATOM 746 C C . LYS A 1 91 ? -11.820 -2.409 8.256 1.00 88.88 91 LYS A C 1
ATOM 748 O O . LYS A 1 91 ? -12.841 -2.860 8.768 1.00 88.88 91 LYS A O 1
ATOM 753 N N . GLY A 1 92 ? -10.636 -2.443 8.869 1.00 85.69 92 GLY A N 1
ATOM 754 C CA . GLY A 1 92 ? -10.424 -2.962 10.227 1.00 85.69 92 GLY A CA 1
ATOM 755 C C . GLY A 1 92 ? -10.317 -4.490 10.344 1.00 85.69 92 GLY A C 1
ATOM 756 O O . GLY A 1 92 ? -10.020 -4.994 11.421 1.00 85.69 92 GLY A O 1
ATOM 757 N N . LYS A 1 93 ? -10.512 -5.251 9.259 1.00 88.94 93 LYS A N 1
ATOM 758 C CA . LYS A 1 93 ? -10.252 -6.701 9.238 1.00 88.94 93 LYS A CA 1
ATOM 759 C C . LYS A 1 93 ? -8.756 -6.983 9.068 1.00 88.94 93 LYS A C 1
ATOM 761 O O . LYS A 1 93 ? -8.012 -6.154 8.557 1.00 88.94 93 LYS A O 1
ATOM 766 N N . GLY A 1 94 ? -8.310 -8.184 9.441 1.00 90.25 94 GLY A N 1
ATOM 767 C CA . GLY A 1 94 ? -6.929 -8.615 9.191 1.00 90.25 94 GLY A CA 1
ATOM 768 C C . GLY A 1 94 ? -5.879 -7.799 9.951 1.00 90.25 94 GLY A C 1
ATOM 769 O O . GLY A 1 94 ? -4.814 -7.527 9.399 1.00 90.25 94 GLY A O 1
ATOM 770 N N . CYS A 1 95 ? -6.172 -7.415 11.199 1.00 90.06 95 CYS A N 1
ATOM 771 C CA . CYS A 1 95 ? -5.286 -6.619 12.053 1.00 90.06 95 CYS A CA 1
ATOM 772 C C . CYS A 1 95 ? -3.855 -7.173 12.092 1.00 90.06 95 CYS A C 1
ATOM 774 O O . CYS A 1 95 ? -2.930 -6.436 11.786 1.00 90.06 95 CYS A O 1
ATOM 776 N N . TYR A 1 96 ? -3.667 -8.479 12.303 1.00 93.81 96 TYR A N 1
ATOM 777 C CA . TYR A 1 96 ? -2.335 -9.100 12.326 1.00 93.81 96 TYR A CA 1
ATOM 778 C C . TYR A 1 96 ? -1.517 -8.877 11.044 1.00 93.81 96 TYR A C 1
ATOM 780 O O . TYR A 1 96 ? -0.301 -8.698 11.100 1.00 93.81 96 TYR A O 1
ATOM 788 N N . LEU A 1 97 ? -2.168 -8.872 9.874 1.00 95.44 97 LEU A N 1
ATOM 789 C CA . LEU A 1 97 ? -1.489 -8.565 8.615 1.00 95.44 97 LEU A CA 1
ATOM 790 C C . LEU A 1 97 ? -1.049 -7.100 8.593 1.00 95.44 97 LEU A C 1
ATOM 792 O O . LEU A 1 97 ? 0.093 -6.817 8.239 1.00 95.44 97 LEU A O 1
ATOM 796 N N . VAL A 1 98 ? -1.946 -6.183 8.963 1.00 96.31 98 VAL A N 1
ATOM 797 C CA . VAL A 1 98 ? -1.654 -4.744 9.008 1.00 96.31 98 VAL A CA 1
ATOM 798 C C . VAL A 1 98 ? -0.534 -4.456 10.001 1.00 96.31 98 VAL A C 1
ATOM 800 O O . VAL A 1 98 ? 0.416 -3.776 9.636 1.00 96.31 98 VAL A O 1
ATOM 803 N N . GLU A 1 99 ? -0.590 -5.019 11.207 1.00 96.06 99 GLU A N 1
ATOM 804 C CA . GLU A 1 99 ? 0.457 -4.886 12.223 1.00 96.06 99 GLU A CA 1
ATOM 805 C C . GLU A 1 99 ? 1.811 -5.337 11.691 1.00 96.06 99 GLU A C 1
ATOM 807 O O . GLU A 1 99 ? 2.765 -4.565 11.717 1.00 96.06 99 GLU A O 1
ATOM 812 N N . ARG A 1 100 ? 1.872 -6.531 11.093 1.00 96.69 100 ARG A N 1
ATOM 813 C CA . ARG A 1 100 ? 3.100 -7.032 10.473 1.00 96.69 100 ARG A CA 1
ATOM 814 C C . ARG A 1 100 ? 3.622 -6.085 9.388 1.00 96.69 100 ARG A C 1
ATOM 816 O O . ARG A 1 100 ? 4.831 -5.882 9.295 1.00 96.69 100 ARG A O 1
ATOM 823 N N . MET A 1 101 ? 2.745 -5.528 8.547 1.00 97.25 101 MET A N 1
ATOM 824 C CA . MET A 1 101 ? 3.164 -4.565 7.520 1.00 97.25 101 MET A CA 1
ATOM 825 C C . MET A 1 101 ? 3.678 -3.263 8.144 1.00 97.25 101 MET A C 1
ATOM 827 O O . MET A 1 101 ? 4.682 -2.730 7.673 1.00 97.25 101 MET A O 1
ATOM 831 N N . LEU A 1 102 ? 3.032 -2.760 9.199 1.00 96.94 102 LEU A N 1
ATOM 832 C CA . LEU A 1 102 ? 3.451 -1.551 9.912 1.00 96.94 102 LEU A CA 1
ATOM 833 C C . LEU A 1 102 ? 4.803 -1.741 10.600 1.00 96.94 102 LEU A C 1
ATOM 835 O O . LEU A 1 102 ? 5.675 -0.890 10.434 1.00 96.94 102 LEU A O 1
ATOM 839 N N . ASP A 1 103 ? 5.020 -2.874 11.267 1.00 96.50 103 ASP A N 1
ATOM 840 C CA . ASP A 1 103 ? 6.284 -3.187 11.939 1.00 96.50 103 ASP A CA 1
ATOM 841 C C . ASP A 1 103 ? 7.450 -3.242 10.945 1.00 96.50 103 ASP A C 1
ATOM 843 O O . ASP A 1 103 ? 8.500 -2.641 11.174 1.00 96.50 103 ASP A O 1
ATOM 847 N N . GLN A 1 104 ? 7.247 -3.892 9.793 1.00 96.12 104 GLN A N 1
ATOM 848 C CA . GLN A 1 104 ? 8.245 -3.948 8.716 1.00 96.12 104 GLN A CA 1
ATOM 849 C C . GLN A 1 104 ? 8.507 -2.574 8.079 1.00 96.12 104 GLN A C 1
ATOM 851 O O . GLN A 1 104 ? 9.604 -2.315 7.590 1.00 96.12 104 GLN A O 1
ATOM 856 N N . SER A 1 105 ? 7.510 -1.689 8.098 1.00 96.56 105 SER A N 1
ATOM 857 C CA . SER A 1 105 ? 7.576 -0.348 7.505 1.00 96.56 105 SER A CA 1
ATOM 858 C C . SER A 1 105 ? 8.089 0.721 8.472 1.00 96.56 105 SER A C 1
ATOM 860 O O . SER A 1 105 ? 8.455 1.816 8.041 1.00 96.56 105 SER A O 1
ATOM 862 N N . ARG A 1 106 ? 8.123 0.428 9.777 1.00 96.31 106 ARG A N 1
ATOM 863 C CA . ARG A 1 106 ? 8.430 1.384 10.848 1.00 96.31 106 ARG A CA 1
ATOM 864 C C . ARG A 1 106 ? 9.711 2.199 10.624 1.00 96.31 106 ARG A C 1
ATOM 866 O O . ARG A 1 106 ? 9.648 3.399 10.871 1.00 96.31 106 ARG A O 1
ATOM 873 N N . PRO A 1 107 ? 10.835 1.636 10.132 1.00 96.25 107 PRO A N 1
ATOM 874 C CA . PRO A 1 107 ? 12.058 2.415 9.910 1.00 96.25 107 PRO A CA 1
ATOM 875 C C . PRO A 1 107 ? 11.936 3.498 8.828 1.00 96.25 107 PRO A C 1
ATOM 877 O O . PRO A 1 107 ? 12.754 4.408 8.783 1.00 96.25 107 PRO A O 1
ATOM 880 N N . MET A 1 108 ? 10.950 3.384 7.935 1.00 95.56 108 MET A N 1
ATOM 881 C CA . MET A 1 108 ? 10.762 4.289 6.796 1.00 95.56 108 MET A CA 1
ATOM 882 C C . MET A 1 108 ? 9.621 5.285 6.997 1.00 95.56 108 MET A C 1
ATOM 884 O O . MET A 1 108 ? 9.559 6.304 6.311 1.00 95.56 108 MET A O 1
ATOM 888 N N . LEU A 1 109 ? 8.679 4.978 7.888 1.00 94.50 109 LEU A N 1
ATOM 889 C CA . LEU A 1 109 ? 7.520 5.822 8.131 1.00 94.50 109 LEU A CA 1
ATOM 890 C C . LEU A 1 109 ? 7.868 6.974 9.064 1.00 94.50 109 LEU A C 1
ATOM 892 O O . LEU A 1 109 ? 8.614 6.820 10.030 1.00 94.50 109 LEU A O 1
ATOM 896 N N . LYS A 1 110 ? 7.224 8.119 8.830 1.00 94.19 110 LYS A N 1
ATOM 897 C CA . LYS A 1 110 ? 7.212 9.178 9.832 1.00 94.19 110 LYS A CA 1
ATOM 898 C C . LYS A 1 110 ? 6.544 8.660 11.118 1.00 94.19 110 LYS A C 1
ATOM 900 O O . LYS A 1 110 ? 5.504 7.991 11.010 1.00 94.19 110 LYS A O 1
ATOM 905 N N . PRO A 1 111 ? 7.088 8.950 12.314 1.00 95.44 111 PRO A N 1
ATOM 906 C CA . PRO A 1 111 ? 6.545 8.446 13.575 1.00 95.44 111 PRO A CA 1
ATOM 907 C C . PRO A 1 111 ? 5.050 8.733 13.755 1.00 95.44 111 PRO A C 1
ATOM 909 O O . PRO A 1 111 ? 4.301 7.854 14.180 1.00 95.44 111 PRO A O 1
ATOM 912 N N . GLU A 1 112 ? 4.596 9.924 13.364 1.00 95.00 112 GLU A N 1
ATOM 913 C CA . GLU A 1 112 ? 3.199 10.345 13.445 1.00 95.00 112 GLU A CA 1
ATOM 914 C C . GLU A 1 112 ? 2.274 9.512 12.544 1.00 95.00 112 GLU A C 1
ATOM 916 O O . GLU A 1 112 ? 1.185 9.122 12.969 1.00 95.00 112 GLU A O 1
ATOM 921 N N . HIS A 1 113 ? 2.721 9.157 11.334 1.00 95.38 113 HIS A N 1
ATOM 922 C CA . HIS A 1 113 ? 1.953 8.307 10.422 1.00 95.38 113 HIS A CA 1
ATOM 923 C C . HIS A 1 113 ? 1.859 6.882 10.968 1.00 95.38 113 HIS A C 1
ATOM 925 O O . HIS A 1 113 ? 0.773 6.307 10.993 1.00 95.38 113 HIS A O 1
ATOM 931 N N . HIS A 1 114 ? 2.973 6.330 11.457 1.00 96.50 114 HIS A N 1
ATOM 932 C CA . HIS A 1 114 ? 2.995 4.995 12.054 1.00 96.50 114 HIS A CA 1
ATOM 933 C C . HIS A 1 114 ? 2.061 4.909 13.270 1.00 96.50 114 HIS A C 1
ATOM 935 O O . HIS A 1 114 ? 1.250 3.990 13.367 1.00 96.50 114 HIS A O 1
ATOM 941 N N . GLN A 1 115 ? 2.127 5.882 14.185 1.00 95.94 115 GLN A N 1
ATOM 942 C CA . GLN A 1 115 ? 1.253 5.926 15.362 1.00 95.94 115 GLN A CA 1
ATOM 943 C C . GLN A 1 115 ? -0.227 6.047 14.985 1.00 95.94 115 GLN A C 1
ATOM 945 O O . GLN A 1 115 ? -1.068 5.366 15.574 1.00 95.94 115 GLN A O 1
ATOM 950 N N . LEU A 1 116 ? -0.559 6.895 14.008 1.00 95.50 116 LEU A N 1
ATOM 951 C CA . LEU A 1 116 ? -1.929 7.041 13.525 1.00 95.50 116 LEU A CA 1
ATOM 952 C C . LEU A 1 116 ? -2.442 5.741 12.895 1.00 95.50 116 LEU A C 1
ATOM 954 O O . LEU A 1 116 ? -3.534 5.292 13.240 1.00 95.50 116 LEU A O 1
ATOM 958 N N . MET A 1 117 ? -1.651 5.107 12.027 1.00 95.69 117 MET A N 1
ATOM 959 C CA . MET A 1 117 ? -2.012 3.832 11.403 1.00 95.69 117 MET A CA 1
ATOM 960 C C . MET A 1 117 ? -2.169 2.715 12.441 1.00 95.69 117 MET A C 1
ATOM 962 O O . MET A 1 117 ? -3.128 1.951 12.367 1.00 95.69 117 MET A O 1
ATOM 966 N N . LYS A 1 118 ? -1.303 2.651 13.459 1.00 95.19 118 LYS A N 1
ATOM 967 C CA . LYS A 1 118 ? -1.445 1.681 14.554 1.00 95.19 118 LYS A CA 1
ATOM 968 C C . LYS A 1 118 ? -2.761 1.885 15.311 1.00 95.19 118 LYS A C 1
ATOM 970 O O . LYS A 1 118 ? -3.543 0.951 15.421 1.00 95.19 118 LYS A O 1
ATOM 975 N N . LYS A 1 119 ? -3.093 3.127 15.686 1.00 93.75 119 LYS A N 1
ATOM 976 C CA . LYS A 1 119 ? -4.393 3.454 16.307 1.00 93.75 119 LYS A CA 1
ATOM 977 C C . LYS A 1 119 ? -5.582 3.065 15.426 1.00 93.75 119 LYS A C 1
ATOM 979 O O . LYS A 1 119 ? -6.599 2.603 15.937 1.00 93.75 119 LYS A O 1
ATOM 984 N N . VAL A 1 120 ? -5.495 3.271 14.112 1.00 93.69 120 VAL A N 1
ATOM 985 C CA . VAL A 1 120 ? -6.551 2.855 13.173 1.00 93.69 120 VAL A CA 1
ATOM 986 C C . VAL A 1 120 ? -6.661 1.332 13.111 1.00 93.69 120 VAL A C 1
ATOM 988 O O . VAL A 1 120 ? -7.776 0.823 13.065 1.00 93.69 120 VAL A O 1
ATOM 991 N N . CYS A 1 121 ? -5.540 0.608 13.138 1.00 92.38 121 CYS A N 1
ATOM 992 C CA . CYS A 1 121 ? -5.524 -0.852 13.200 1.00 92.38 121 CYS A CA 1
ATOM 993 C C . CYS A 1 121 ? -6.227 -1.370 14.464 1.00 92.38 121 CYS A C 1
ATOM 995 O O . CYS A 1 121 ? -7.060 -2.266 14.368 1.00 92.38 121 CYS A O 1
ATOM 997 N N . ASP A 1 122 ? -5.953 -0.753 15.615 1.00 90.25 122 ASP A N 1
ATOM 998 C CA . ASP A 1 122 ? -6.506 -1.172 16.908 1.00 90.25 122 ASP A CA 1
ATOM 999 C C . ASP A 1 122 ? -8.002 -0.831 17.047 1.00 90.25 122 ASP A C 1
ATOM 1001 O O . ASP A 1 122 ? -8.764 -1.560 17.678 1.00 90.25 122 ASP A O 1
ATOM 1005 N N . THR A 1 123 ? -8.441 0.291 16.464 1.00 90.31 123 THR A N 1
ATOM 1006 C CA . THR A 1 123 ? -9.808 0.824 16.653 1.00 90.31 123 THR A CA 1
ATOM 1007 C C . THR A 1 123 ? -10.756 0.572 15.483 1.00 90.31 123 THR A C 1
ATOM 1009 O O . THR A 1 123 ? -11.958 0.795 15.613 1.00 90.31 123 THR A O 1
ATOM 1012 N N . GLY A 1 124 ? -10.236 0.197 14.313 1.00 87.25 124 GLY A N 1
ATOM 1013 C CA . GLY A 1 124 ? -11.001 0.061 13.072 1.00 87.25 124 GLY A CA 1
ATOM 1014 C C . GLY A 1 124 ? -11.496 1.381 12.458 1.00 87.25 124 GLY A C 1
ATOM 1015 O O . GLY A 1 124 ? -12.168 1.355 11.429 1.00 87.25 124 GLY A O 1
ATOM 1016 N N . GLN A 1 125 ? -11.175 2.544 13.041 1.00 89.44 125 GLN A N 1
ATOM 1017 C CA . GLN A 1 125 ? -11.684 3.854 12.603 1.00 89.44 125 GLN A CA 1
ATOM 1018 C C . GLN A 1 125 ? -10.937 4.383 11.368 1.00 89.44 125 GLN A C 1
ATOM 1020 O O . GLN A 1 125 ? -10.131 5.313 11.454 1.00 89.44 125 GLN A O 1
ATOM 1025 N N . THR A 1 126 ? -11.208 3.799 10.200 1.00 88.44 126 THR A N 1
ATOM 1026 C CA . THR A 1 126 ? -10.493 4.107 8.949 1.00 88.44 126 THR A CA 1
ATOM 1027 C C . THR A 1 126 ? -10.639 5.549 8.469 1.00 88.44 126 THR A C 1
ATOM 1029 O O . THR A 1 126 ? -9.763 6.024 7.754 1.00 88.44 126 THR A O 1
ATOM 1032 N N . ASP A 1 127 ? -11.679 6.283 8.879 1.00 87.25 127 ASP A N 1
ATOM 1033 C CA . ASP A 1 127 ? -11.842 7.699 8.511 1.00 87.25 127 ASP A CA 1
ATOM 1034 C C . ASP A 1 127 ? -10.677 8.580 8.975 1.00 87.25 127 ASP A C 1
ATOM 1036 O O . ASP A 1 127 ? -10.347 9.570 8.322 1.00 87.25 127 ASP A O 1
ATOM 1040 N N . ARG A 1 128 ? -9.985 8.185 10.050 1.00 89.19 128 ARG A N 1
ATOM 1041 C CA . ARG A 1 128 ? -8.808 8.908 10.547 1.00 89.19 128 ARG A CA 1
ATOM 1042 C C . ARG A 1 128 ? -7.624 8.866 9.578 1.00 89.19 128 ARG A C 1
ATOM 1044 O O . ARG A 1 128 ? -6.750 9.722 9.668 1.00 89.19 128 ARG A O 1
ATOM 1051 N N . LEU A 1 129 ? -7.596 7.923 8.630 1.00 89.94 129 LEU A N 1
ATOM 1052 C CA . LEU A 1 129 ? -6.540 7.844 7.612 1.00 89.94 129 LEU A CA 1
ATOM 1053 C C . LEU A 1 129 ? -6.530 9.062 6.678 1.00 89.94 129 LEU A C 1
ATOM 1055 O O . LEU A 1 129 ? -5.488 9.357 6.101 1.00 89.94 129 LEU A O 1
ATOM 1059 N N . ARG A 1 130 ? -7.639 9.813 6.579 1.00 84.94 130 ARG A N 1
ATOM 1060 C CA . ARG A 1 130 ? -7.721 11.053 5.783 1.00 84.94 130 ARG A CA 1
ATOM 1061 C C . ARG A 1 130 ? -6.774 12.155 6.269 1.00 84.94 130 ARG A C 1
ATOM 1063 O O . ARG A 1 130 ? -6.498 13.080 5.517 1.00 84.94 130 ARG A O 1
ATOM 1070 N N . ALA A 1 131 ? -6.285 12.066 7.507 1.00 85.44 131 ALA A N 1
ATOM 1071 C CA . ALA A 1 131 ? -5.307 13.006 8.050 1.00 85.44 131 ALA A CA 1
AT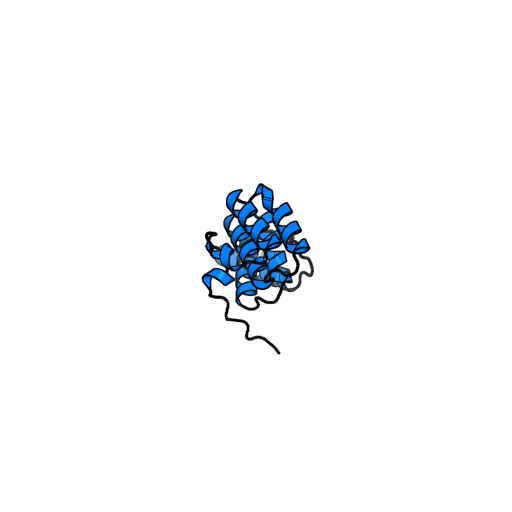OM 1072 C C . ALA A 1 131 ? -3.881 12.780 7.507 1.00 85.44 131 ALA A C 1
ATOM 1074 O O . ALA A 1 131 ? -3.012 13.626 7.703 1.00 85.44 131 ALA A O 1
ATOM 1075 N N . ILE A 1 132 ? -3.621 11.648 6.844 1.00 86.50 132 ILE A N 1
ATOM 1076 C CA . ILE A 1 132 ? -2.320 11.348 6.241 1.00 86.50 132 ILE A CA 1
ATOM 1077 C C . ILE A 1 132 ? -2.278 11.965 4.837 1.00 86.50 132 ILE A C 1
ATOM 1079 O O . ILE A 1 132 ? -3.224 11.778 4.075 1.00 86.50 132 ILE A O 1
ATOM 1083 N N . PRO A 1 133 ? -1.196 12.659 4.439 1.00 75.88 133 PRO A N 1
ATOM 1084 C CA . PRO A 1 133 ? -1.026 13.110 3.062 1.00 75.88 133 PRO A CA 1
ATOM 1085 C C . PRO A 1 133 ? -0.990 11.912 2.102 1.00 75.88 133 PRO A C 1
ATOM 1087 O O . PRO A 1 133 ? -0.066 11.099 2.120 1.00 75.88 133 PRO A O 1
ATOM 1090 N N . VAL A 1 134 ? -2.013 11.801 1.258 1.00 67.31 134 VAL A N 1
ATOM 1091 C CA . VAL A 1 134 ? -2.315 10.616 0.437 1.00 67.31 134 VAL A CA 1
ATOM 1092 C C . VAL A 1 134 ? -1.731 10.667 -0.978 1.00 67.31 134 VAL A C 1
ATOM 1094 O O . VAL A 1 134 ? -2.217 9.965 -1.854 1.00 67.31 134 VAL A O 1
ATOM 1097 N N . GLY A 1 135 ? -0.662 11.437 -1.220 1.00 75.75 135 GLY A N 1
ATOM 1098 C CA . GLY A 1 135 ? -0.135 11.698 -2.573 1.00 75.75 135 GLY A CA 1
ATOM 1099 C C . GLY A 1 135 ? -0.008 10.453 -3.465 1.00 75.75 135 GLY A C 1
ATOM 1100 O O . GLY A 1 135 ? -0.460 10.467 -4.604 1.00 75.75 135 GLY A O 1
ATOM 1101 N N . GLU A 1 136 ? 0.479 9.338 -2.916 1.00 85.38 136 GLU A N 1
ATOM 1102 C CA . GLU A 1 136 ? 0.600 8.069 -3.647 1.00 85.38 136 GLU A CA 1
ATOM 1103 C C . GLU A 1 136 ? -0.516 7.048 -3.345 1.00 85.38 136 GLU A C 1
ATOM 1105 O O . GLU A 1 136 ? -0.520 5.967 -3.935 1.00 85.38 136 GLU A O 1
ATOM 1110 N N . SER A 1 137 ? -1.459 7.323 -2.438 1.00 85.69 137 SER A N 1
ATOM 1111 C CA . SER A 1 137 ? -2.611 6.440 -2.181 1.00 85.69 137 SER A CA 1
ATOM 1112 C C . SER A 1 137 ? -3.594 6.524 -3.340 1.00 85.69 137 SER A C 1
ATOM 1114 O O . SER A 1 137 ? -4.142 7.569 -3.674 1.00 85.69 137 SER A O 1
ATOM 1116 N N . VAL A 1 138 ? -3.842 5.382 -3.958 1.00 87.81 138 VAL A N 1
ATOM 1117 C CA . VAL A 1 138 ? -4.662 5.289 -5.159 1.00 87.81 138 VAL A CA 1
ATOM 1118 C C . VAL A 1 138 ? -6.144 5.359 -4.802 1.00 87.81 138 VAL A C 1
ATOM 1120 O O . VAL A 1 138 ? -6.921 5.998 -5.509 1.00 87.81 138 VAL A O 1
ATOM 1123 N N . LEU A 1 139 ? -6.541 4.730 -3.694 1.00 84.94 139 LEU A N 1
ATOM 1124 C CA . LEU A 1 139 ? -7.941 4.641 -3.281 1.00 84.94 139 LEU A CA 1
ATOM 1125 C C . LEU A 1 139 ? -8.432 5.920 -2.602 1.00 84.94 139 LEU A C 1
ATOM 1127 O O . LEU A 1 139 ? -9.611 6.253 -2.715 1.00 84.94 139 LEU A O 1
ATOM 1131 N N . SER A 1 140 ? -7.537 6.656 -1.939 1.00 80.94 140 SER A N 1
ATOM 1132 C CA . SER A 1 140 ? -7.884 7.959 -1.365 1.00 80.94 140 SER A CA 1
ATOM 1133 C C . SER A 1 140 ? -8.001 9.034 -2.445 1.00 80.94 140 SER A C 1
ATOM 1135 O O . SER A 1 140 ? -8.926 9.837 -2.392 1.00 80.94 140 SER A O 1
ATOM 1137 N N . ASN A 1 141 ? -7.117 9.015 -3.452 1.00 78.81 141 ASN A N 1
ATOM 1138 C CA . ASN A 1 141 ? -7.122 10.004 -4.536 1.00 78.81 141 ASN A CA 1
ATOM 1139 C C . ASN A 1 141 ? -8.238 9.768 -5.564 1.00 78.81 141 ASN A C 1
ATOM 1141 O O . ASN A 1 141 ? -8.750 10.720 -6.141 1.00 78.81 141 ASN A O 1
ATOM 1145 N N . GLY A 1 142 ? -8.609 8.509 -5.813 1.00 66.31 142 GLY A N 1
ATOM 1146 C CA . GLY A 1 142 ? -9.645 8.160 -6.791 1.00 66.31 142 GLY A CA 1
ATOM 1147 C C . GLY A 1 142 ? -11.080 8.225 -6.263 1.00 66.31 142 GLY A C 1
ATOM 1148 O O . GLY A 1 142 ? -12.006 8.105 -7.058 1.00 66.31 142 GLY A O 1
ATOM 1149 N N . GLY A 1 143 ? -11.264 8.388 -4.946 1.00 55.88 143 GLY A N 1
ATOM 1150 C CA . GLY A 1 143 ? -12.539 8.163 -4.268 1.00 55.88 143 GLY A CA 1
ATOM 1151 C C . GLY A 1 143 ? -12.909 6.679 -4.303 1.00 55.88 143 GLY A C 1
ATOM 1152 O O . GLY A 1 143 ? -13.217 6.129 -5.354 1.00 55.88 143 GLY A O 1
ATOM 1153 N N . MET A 1 144 ? -12.883 5.993 -3.158 1.00 49.75 144 MET A N 1
ATOM 1154 C CA . MET A 1 144 ? -13.398 4.621 -3.080 1.00 49.75 144 MET A CA 1
ATOM 1155 C C . MET A 1 144 ? -14.854 4.607 -3.570 1.00 49.75 144 MET A C 1
ATOM 1157 O O . MET A 1 144 ? -15.694 5.216 -2.898 1.00 49.75 144 MET A O 1
ATOM 1161 N N . PRO A 1 145 ? -15.207 3.917 -4.677 1.00 41.50 145 PRO A N 1
ATOM 1162 C CA . PRO A 1 145 ? -16.609 3.672 -4.958 1.00 41.50 145 PRO A CA 1
ATOM 1163 C C . PRO A 1 145 ? -17.146 2.894 -3.758 1.00 41.50 145 PRO A C 1
ATOM 1165 O O . PRO A 1 145 ? -16.576 1.871 -3.364 1.00 41.50 145 PRO A O 1
ATOM 1168 N N . SER A 1 146 ? -18.180 3.439 -3.114 1.00 41.66 146 SER A N 1
ATOM 1169 C CA . SER A 1 146 ? -18.895 2.769 -2.034 1.00 41.66 146 SER A CA 1
ATOM 1170 C C . SER A 1 146 ? -19.221 1.363 -2.518 1.00 41.66 146 SER A C 1
ATOM 1172 O O . SER A 1 146 ? -20.033 1.187 -3.424 1.00 41.66 146 SER A O 1
ATOM 1174 N N . VAL A 1 147 ? -18.512 0.364 -1.987 1.00 44.94 147 VAL A N 1
ATOM 1175 C CA . VAL A 1 147 ? -18.807 -1.032 -2.285 1.00 44.94 147 VAL A CA 1
ATOM 1176 C C . VAL A 1 147 ? -20.184 -1.256 -1.684 1.00 44.94 147 VAL A C 1
ATOM 1178 O O . VAL A 1 147 ? -20.309 -1.369 -0.460 1.00 44.94 147 VAL A O 1
ATOM 1181 N N . ALA A 1 148 ? -21.212 -1.208 -2.534 1.00 35.09 148 ALA A N 1
ATOM 1182 C CA . ALA A 1 148 ? -22.564 -1.571 -2.168 1.00 35.09 148 ALA A CA 1
ATOM 1183 C C . ALA A 1 148 ? -22.479 -2.906 -1.429 1.00 35.09 148 ALA A C 1
ATOM 1185 O O . ALA A 1 148 ? -21.789 -3.827 -1.874 1.00 35.09 148 ALA A O 1
ATOM 1186 N N . ARG A 1 149 ? -23.095 -2.957 -0.244 1.00 37.09 149 ARG A N 1
ATOM 1187 C CA . ARG A 1 149 ? -23.171 -4.169 0.570 1.00 37.09 149 ARG A CA 1
ATOM 1188 C C . ARG A 1 149 ? -23.692 -5.284 -0.339 1.00 37.09 149 ARG A C 1
ATOM 1190 O O . ARG A 1 149 ? -24.847 -5.222 -0.744 1.00 37.09 149 ARG A O 1
ATOM 1197 N N . MET A 1 150 ? -22.851 -6.260 -0.676 1.00 33.72 150 MET A N 1
ATOM 1198 C CA . MET A 1 150 ? -23.366 -7.547 -1.129 1.00 33.72 150 MET A CA 1
ATOM 1199 C C . MET A 1 150 ? -24.031 -8.154 0.104 1.00 33.72 150 MET A C 1
ATOM 1201 O O . MET A 1 150 ? -23.346 -8.458 1.085 1.00 33.72 150 MET A O 1
ATOM 1205 N N . GLN A 1 151 ? -25.364 -8.122 0.083 1.00 36.62 151 GLN A N 1
ATOM 1206 C CA . GLN A 1 151 ? -26.226 -8.930 0.939 1.00 36.62 151 GLN A CA 1
ATOM 1207 C C . GLN A 1 151 ? -26.039 -10.401 0.578 1.00 36.62 151 GLN A C 1
ATOM 1209 O O . GLN A 1 151 ? -25.790 -10.673 -0.621 1.00 36.62 151 GLN A O 1
#